Protein AF-A0A2U1W9J3-F1 (afdb_monomer_lite)

Sequence (97 aa):
MTIKLLRLLDAAADGARATNGPDAPNLFADAAAELRRLKAIEEDVRWLLSPVHQKDDSGFTAGGNRTTTMAQDVAYRLTVGRRLGESVGIFEKREKK

Secondary structure (DSSP, 8-state):
-HHHHHHHHHHHHHHHHHHH-TTS--HHHHHHHHHHHHHHHHHHHHHHTSPP----TT----SS-----HHHHHHHHHHHHHHHHHHTTSS------

Structure (mmCIF, N/CA/C/O backbone):
data_AF-A0A2U1W9J3-F1
#
_entry.id   AF-A0A2U1W9J3-F1
#
loop_
_atom_site.group_PDB
_atom_site.id
_atom_site.type_symbol
_atom_site.label_atom_id
_atom_site.label_alt_id
_atom_site.label_comp_id
_atom_site.label_asym_id
_atom_site.label_entity_id
_atom_site.label_seq_id
_atom_site.pdbx_PDB_ins_code
_atom_site.Cartn_x
_atom_site.Cartn_y
_atom_site.Cartn_z
_atom_site.occupancy
_atom_site.B_iso_or_equiv
_atom_site.auth_seq_id
_atom_site.auth_comp_id
_atom_site.auth_asym_id
_atom_site.auth_atom_id
_atom_site.pdbx_PDB_model_num
ATOM 1 N N . MET A 1 1 ? 4.719 -13.892 3.893 1.00 55.94 1 MET A N 1
ATOM 2 C CA . MET A 1 1 ? 4.636 -13.398 5.289 1.00 55.94 1 MET A CA 1
ATOM 3 C C . MET A 1 1 ? 3.650 -12.230 5.437 1.00 55.94 1 MET A C 1
ATOM 5 O O . MET A 1 1 ? 2.818 -12.268 6.334 1.00 55.94 1 MET A O 1
ATOM 9 N N . THR A 1 2 ? 3.647 -11.264 4.512 1.00 61.25 2 THR A N 1
ATOM 10 C CA . THR A 1 2 ? 2.810 -10.040 4.498 1.00 61.25 2 THR A CA 1
ATOM 11 C C . THR A 1 2 ? 1.292 -10.280 4.591 1.00 61.25 2 THR A C 1
ATOM 13 O O . THR A 1 2 ? 0.584 -9.508 5.226 1.00 61.25 2 THR A O 1
ATOM 16 N N . ILE A 1 3 ? 0.785 -11.391 4.034 1.00 74.31 3 ILE A N 1
ATOM 17 C CA . ILE A 1 3 ? -0.654 -11.733 4.050 1.00 74.31 3 ILE A CA 1
ATOM 18 C C . ILE A 1 3 ? -1.164 -12.030 5.471 1.00 74.31 3 ILE A C 1
ATOM 20 O O . ILE A 1 3 ? -2.298 -11.691 5.795 1.00 74.31 3 ILE A O 1
ATOM 24 N N . LYS A 1 4 ? -0.344 -12.651 6.333 1.00 87.69 4 LYS A N 1
ATOM 25 C CA . LYS A 1 4 ? -0.767 -13.010 7.698 1.00 87.69 4 LYS A CA 1
ATOM 26 C C . LYS A 1 4 ? -0.855 -11.774 8.592 1.00 87.69 4 LYS A C 1
ATOM 28 O O . LYS A 1 4 ? -1.838 -11.627 9.304 1.00 87.69 4 LYS A O 1
ATOM 33 N N . LEU A 1 5 ? 0.136 -10.883 8.519 1.00 89.88 5 LEU A N 1
ATOM 34 C CA . LEU A 1 5 ? 0.145 -9.643 9.297 1.00 89.88 5 LEU A CA 1
ATOM 35 C C . LEU A 1 5 ? -1.000 -8.711 8.887 1.00 89.88 5 LEU A C 1
ATOM 37 O O . LEU A 1 5 ? -1.706 -8.216 9.755 1.00 89.88 5 LEU A O 1
ATOM 41 N N . LEU A 1 6 ? -1.235 -8.540 7.581 1.00 91.06 6 LEU A N 1
ATOM 42 C CA . LEU A 1 6 ? -2.326 -7.694 7.096 1.00 91.06 6 LEU A CA 1
ATOM 43 C C . LEU A 1 6 ? -3.694 -8.174 7.604 1.00 91.06 6 LEU A C 1
ATOM 45 O O . LEU A 1 6 ? -4.474 -7.374 8.103 1.00 91.06 6 LEU A O 1
ATOM 49 N N . ARG A 1 7 ? -3.944 -9.491 7.565 1.00 91.62 7 ARG A N 1
ATOM 50 C CA . ARG A 1 7 ? -5.180 -10.084 8.102 1.00 91.62 7 ARG A CA 1
ATOM 51 C C . ARG A 1 7 ? -5.360 -9.835 9.599 1.00 91.62 7 ARG A C 1
ATOM 53 O O . ARG A 1 7 ? -6.480 -9.614 10.041 1.00 91.62 7 ARG A O 1
ATOM 60 N N . LEU A 1 8 ? -4.277 -9.894 10.376 1.00 95.19 8 LEU A N 1
ATOM 61 C CA . LEU A 1 8 ? -4.327 -9.629 11.816 1.00 95.19 8 LEU A CA 1
ATOM 62 C C . LEU A 1 8 ? -4.611 -8.152 12.109 1.00 95.19 8 LEU A C 1
ATOM 64 O O . LEU A 1 8 ? -5.387 -7.861 13.012 1.00 95.19 8 LEU A O 1
ATOM 68 N N . LEU A 1 9 ? -4.017 -7.238 11.337 1.00 94.31 9 LEU A N 1
ATOM 69 C CA . LEU A 1 9 ? -4.276 -5.804 11.467 1.00 94.31 9 LEU A CA 1
ATOM 70 C C . LEU A 1 9 ? -5.719 -5.452 11.099 1.00 94.31 9 LEU A C 1
ATOM 72 O O . LEU A 1 9 ? -6.342 -4.684 11.820 1.00 94.31 9 LEU A O 1
ATOM 76 N N . ASP A 1 10 ? -6.271 -6.055 10.045 1.00 94.69 10 ASP A N 1
ATOM 77 C CA . ASP A 1 10 ? -7.678 -5.859 9.675 1.00 94.69 10 ASP A CA 1
ATOM 78 C C . ASP A 1 10 ? -8.627 -6.354 10.777 1.00 94.69 10 ASP A C 1
ATOM 80 O O . ASP A 1 10 ? -9.512 -5.619 11.205 1.00 94.69 10 ASP A O 1
ATOM 84 N N . ALA A 1 11 ? -8.388 -7.553 11.318 1.00 95.62 11 ALA A N 1
ATOM 85 C CA . ALA A 1 11 ? -9.195 -8.084 12.418 1.00 95.62 11 ALA A CA 1
ATOM 86 C C . ALA A 1 11 ? -9.107 -7.213 13.687 1.00 95.62 11 ALA A C 1
ATOM 88 O O . ALA A 1 11 ? -10.114 -6.973 14.354 1.00 95.62 11 ALA A O 1
ATOM 89 N N . ALA A 1 12 ? -7.911 -6.713 14.018 1.00 94.88 12 ALA A N 1
ATOM 90 C CA . ALA A 1 12 ? -7.715 -5.798 15.140 1.00 94.88 12 ALA A CA 1
ATOM 91 C C . ALA A 1 12 ? -8.387 -4.437 14.897 1.00 94.88 12 ALA A C 1
ATOM 93 O O . ALA A 1 12 ? -8.969 -3.864 15.819 1.00 94.88 12 ALA A O 1
ATOM 94 N N . ALA A 1 13 ? -8.358 -3.939 13.658 1.00 95.62 13 ALA A N 1
ATOM 95 C CA . ALA A 1 13 ? -9.035 -2.710 13.274 1.00 95.62 13 ALA A CA 1
ATOM 96 C C . ALA A 1 13 ? -10.555 -2.832 13.435 1.00 95.62 13 ALA A C 1
ATOM 98 O O . ALA A 1 13 ? -11.181 -1.920 13.975 1.00 95.62 13 ALA A O 1
ATOM 99 N N . ASP A 1 14 ? -11.141 -3.956 13.029 1.00 95.06 14 ASP A N 1
ATOM 100 C CA . ASP A 1 14 ? -12.575 -4.201 13.183 1.00 95.06 14 ASP A CA 1
ATOM 101 C C . ASP A 1 14 ? -12.978 -4.306 14.659 1.00 95.06 14 ASP A C 1
ATOM 103 O O . ASP A 1 14 ? -13.961 -3.690 15.075 1.00 95.06 14 ASP A O 1
ATOM 107 N N . GLY A 1 15 ? -12.175 -4.989 15.484 1.00 95.50 15 GLY A N 1
ATOM 108 C CA . GLY A 1 15 ? -12.376 -5.018 16.936 1.00 95.50 15 GLY A CA 1
ATOM 109 C C . GLY A 1 15 ? -12.294 -3.627 17.578 1.00 95.50 15 GLY A C 1
ATOM 110 O O . GLY A 1 15 ? -13.129 -3.275 18.414 1.00 95.50 15 GLY A O 1
ATOM 111 N N . ALA A 1 16 ? -11.335 -2.799 17.152 1.00 94.25 16 ALA A N 1
ATOM 112 C CA . ALA A 1 16 ? -11.191 -1.427 17.638 1.00 94.25 16 ALA A CA 1
ATOM 113 C C . ALA A 1 16 ? -12.390 -0.545 17.255 1.00 94.25 16 ALA A C 1
ATOM 115 O O . ALA A 1 16 ? -12.882 0.197 18.103 1.00 94.25 16 ALA A O 1
ATOM 116 N N . ARG A 1 17 ? -12.916 -0.668 16.027 1.00 95.62 17 ARG A N 1
ATOM 117 C CA . ARG A 1 17 ? -14.148 0.026 15.602 1.00 95.62 17 ARG A CA 1
ATOM 118 C C . ARG A 1 17 ? -15.361 -0.413 16.412 1.00 95.62 17 ARG A C 1
ATOM 120 O O . ARG A 1 17 ? -16.155 0.426 16.819 1.00 95.62 17 ARG A O 1
ATOM 127 N N . ALA A 1 18 ? -15.497 -1.714 16.662 1.00 95.19 18 ALA A N 1
ATOM 128 C CA . ALA A 1 18 ? -16.600 -2.246 17.456 1.00 95.19 18 ALA A CA 1
ATOM 129 C C . ALA A 1 18 ? -16.567 -1.748 18.911 1.00 95.19 18 ALA A C 1
ATOM 131 O O . ALA A 1 18 ? -17.616 -1.565 19.519 1.00 95.19 18 ALA A O 1
ATOM 132 N N . THR A 1 19 ? -15.369 -1.516 19.455 1.00 94.81 19 THR A N 1
ATOM 133 C CA . THR A 1 19 ? -15.178 -1.104 20.855 1.00 94.81 19 THR A CA 1
ATOM 134 C C . THR A 1 19 ? -15.283 0.410 21.034 1.00 94.81 19 THR A C 1
ATOM 136 O O . THR A 1 19 ? -15.932 0.877 21.964 1.00 94.81 19 THR A O 1
ATOM 139 N N . ASN A 1 20 ? -14.655 1.179 20.142 1.00 94.00 20 ASN A N 1
ATOM 140 C CA . ASN A 1 20 ? -14.485 2.626 20.300 1.00 94.00 20 ASN A CA 1
ATOM 141 C C . ASN A 1 20 ? -15.440 3.452 19.419 1.00 94.00 20 ASN A C 1
ATOM 143 O O . ASN A 1 20 ? -15.492 4.671 19.555 1.00 94.00 20 ASN A O 1
ATOM 147 N N . GLY A 1 21 ? -16.197 2.804 18.530 1.00 91.50 21 GLY A N 1
ATOM 148 C CA . GLY A 1 21 ? -17.052 3.454 17.541 1.00 91.50 21 GLY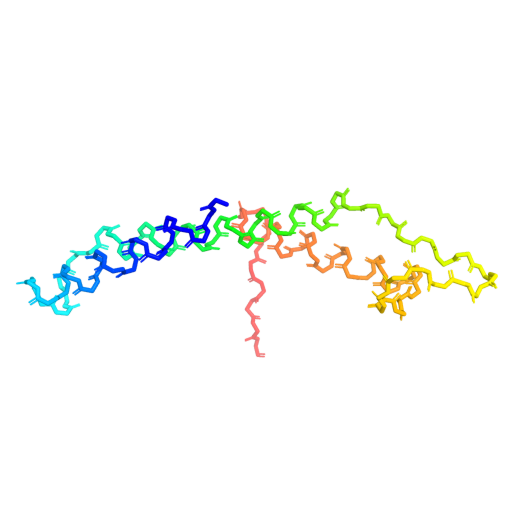 A CA 1
ATOM 149 C C . GLY A 1 21 ? -16.360 3.665 16.183 1.00 91.50 21 GLY A C 1
ATOM 150 O O . GLY A 1 21 ? -15.134 3.573 16.076 1.00 91.50 21 GLY A O 1
ATOM 151 N N . PRO A 1 22 ? -17.139 3.931 15.118 1.00 90.00 22 PRO A N 1
ATOM 152 C CA . PRO A 1 22 ? -16.639 3.989 13.741 1.00 90.00 22 PRO A CA 1
ATOM 153 C C . PRO A 1 22 ? -15.704 5.174 13.460 1.00 90.00 22 PRO A C 1
ATOM 155 O O . PRO A 1 22 ? -14.820 5.045 12.616 1.00 90.00 22 PRO A O 1
ATOM 158 N N . ASP A 1 23 ? -15.869 6.284 14.184 1.00 90.19 23 ASP A N 1
ATOM 159 C CA . ASP A 1 23 ? -15.106 7.524 13.981 1.00 90.19 23 ASP A CA 1
ATOM 160 C C . ASP A 1 23 ? -13.893 7.651 14.920 1.00 90.19 23 ASP A C 1
ATOM 162 O O . ASP A 1 23 ? -13.156 8.638 14.871 1.00 90.19 23 ASP A O 1
ATOM 166 N N . ALA A 1 24 ? -13.672 6.667 15.798 1.00 90.62 24 ALA A N 1
ATOM 167 C CA . ALA A 1 24 ? -12.541 6.685 16.713 1.00 90.62 24 ALA A CA 1
ATOM 168 C C . ALA A 1 24 ? -11.216 6.400 15.977 1.00 90.62 24 ALA A C 1
ATOM 170 O O . ALA A 1 24 ? -11.180 5.551 15.077 1.00 90.62 24 ALA A O 1
ATOM 171 N N . PRO A 1 25 ? -10.102 7.044 16.384 1.00 92.62 25 PRO A N 1
ATOM 172 C CA . PRO A 1 25 ? -8.782 6.756 15.835 1.00 92.62 25 PRO A CA 1
ATOM 173 C C . PRO A 1 25 ? -8.447 5.264 15.898 1.00 92.62 25 PRO A C 1
ATOM 175 O O . PRO A 1 25 ? -8.639 4.610 16.927 1.00 92.62 25 PRO A O 1
ATOM 178 N N . ASN A 1 26 ? -7.919 4.726 14.798 1.00 95.44 26 ASN A N 1
ATOM 179 C CA . ASN A 1 26 ? -7.678 3.298 14.655 1.00 95.44 26 ASN A CA 1
ATOM 180 C C . ASN A 1 26 ? -6.292 3.021 14.072 1.00 95.44 26 ASN A C 1
ATOM 182 O O . ASN A 1 26 ? -6.123 2.815 12.872 1.00 95.44 26 ASN A O 1
ATOM 186 N N . LEU A 1 27 ? -5.308 2.932 14.968 1.00 94.44 27 LEU A N 1
ATOM 187 C CA . LEU A 1 27 ? -3.911 2.669 14.613 1.00 94.44 27 LEU A CA 1
ATOM 188 C C . LEU A 1 27 ? -3.722 1.355 13.841 1.00 94.44 27 LEU A C 1
ATOM 190 O O . LEU A 1 27 ? -2.796 1.243 13.040 1.00 94.44 27 LEU A O 1
ATOM 194 N N . PHE A 1 28 ? -4.586 0.355 14.052 1.00 95.75 28 PHE A N 1
ATOM 195 C CA . PHE A 1 28 ? -4.524 -0.900 13.301 1.00 95.75 28 PHE A CA 1
ATOM 196 C C . PHE A 1 28 ? -4.977 -0.710 11.852 1.00 95.75 28 PHE A C 1
ATOM 198 O O . PHE A 1 28 ? -4.350 -1.258 10.946 1.00 95.75 28 PHE A O 1
ATOM 205 N N . ALA A 1 29 ? -6.020 0.094 11.626 1.00 93.38 29 ALA A N 1
ATOM 206 C CA . ALA A 1 29 ? -6.465 0.455 10.285 1.00 93.38 29 ALA A CA 1
ATOM 207 C C . ALA A 1 29 ? -5.392 1.271 9.550 1.00 93.38 29 ALA A C 1
ATOM 209 O O . ALA A 1 29 ? -5.091 0.974 8.392 1.00 93.38 29 ALA A O 1
ATOM 210 N N . ASP A 1 30 ? -4.766 2.228 10.240 1.00 93.69 30 ASP A N 1
ATOM 211 C CA . ASP A 1 30 ? -3.682 3.047 9.690 1.00 93.69 30 ASP A CA 1
ATOM 212 C C . ASP A 1 30 ? -2.466 2.184 9.323 1.00 93.69 30 ASP A C 1
ATOM 214 O O . ASP A 1 30 ? -1.953 2.249 8.204 1.00 93.69 30 ASP A O 1
ATOM 218 N N . ALA A 1 31 ? -2.051 1.287 10.222 1.00 92.69 31 ALA A N 1
ATOM 219 C CA . ALA A 1 31 ? -0.966 0.346 9.963 1.00 92.69 31 ALA A CA 1
ATOM 220 C C . ALA A 1 31 ? -1.291 -0.613 8.805 1.00 92.69 31 ALA A C 1
ATOM 222 O O . ALA A 1 31 ? -0.422 -0.914 7.984 1.00 92.69 31 ALA A O 1
ATOM 223 N N . ALA A 1 32 ? -2.536 -1.089 8.701 1.00 93.25 32 ALA A N 1
ATOM 224 C CA . ALA A 1 32 ? -2.972 -1.929 7.590 1.00 93.25 32 ALA A CA 1
ATOM 225 C C . ALA A 1 32 ? -2.945 -1.164 6.258 1.00 93.25 32 ALA A C 1
ATOM 227 O O . ALA A 1 32 ? -2.577 -1.732 5.226 1.00 93.25 32 ALA A O 1
ATOM 228 N N . ALA A 1 33 ? -3.335 0.113 6.255 1.00 91.56 33 ALA A N 1
ATOM 229 C CA . ALA A 1 33 ? -3.270 0.973 5.078 1.00 91.56 33 ALA A CA 1
ATOM 230 C C . ALA A 1 33 ? -1.819 1.182 4.619 1.00 91.56 33 ALA A C 1
ATOM 232 O O . ALA A 1 33 ? -1.512 0.949 3.445 1.00 91.56 33 ALA A O 1
ATOM 233 N N . GLU A 1 34 ? -0.911 1.509 5.541 1.00 91.62 34 GLU A N 1
ATOM 234 C CA . GLU A 1 34 ? 0.503 1.696 5.209 1.00 91.62 34 GLU A CA 1
ATOM 235 C C . GLU A 1 34 ? 1.154 0.385 4.746 1.00 91.62 34 GLU A C 1
ATOM 237 O O . GLU A 1 34 ? 1.876 0.364 3.749 1.00 91.62 34 GLU A O 1
ATOM 242 N N . LEU A 1 35 ? 0.827 -0.752 5.368 1.00 90.94 35 LEU A N 1
ATOM 243 C CA . LEU A 1 35 ? 1.340 -2.054 4.934 1.00 90.94 35 LEU A CA 1
ATOM 244 C C . LEU A 1 35 ? 0.887 -2.415 3.510 1.00 90.94 35 LEU A C 1
ATOM 246 O O . LEU A 1 35 ? 1.666 -2.981 2.740 1.00 90.94 35 LEU A O 1
ATOM 250 N N . ARG A 1 36 ? -0.355 -2.084 3.127 1.00 90.19 36 ARG A N 1
ATOM 251 C CA . ARG A 1 36 ? -0.836 -2.268 1.745 1.00 90.19 36 ARG A CA 1
ATOM 252 C C . ARG A 1 36 ? -0.078 -1.380 0.765 1.00 90.19 36 ARG A C 1
ATOM 254 O O . ARG A 1 36 ? 0.306 -1.864 -0.300 1.00 90.19 36 ARG A O 1
ATOM 261 N N . ARG A 1 37 ? 0.162 -0.117 1.128 1.00 88.81 37 ARG A N 1
ATOM 262 C CA . ARG A 1 37 ? 0.960 0.815 0.322 1.00 88.81 37 ARG A CA 1
ATOM 263 C C . ARG A 1 37 ? 2.380 0.284 0.113 1.00 88.81 37 ARG A C 1
ATOM 265 O O . ARG A 1 37 ? 2.835 0.203 -1.025 1.00 88.81 37 ARG A O 1
ATOM 272 N N . LEU A 1 38 ? 3.049 -0.148 1.183 1.00 88.69 38 LEU A N 1
ATOM 273 C CA . LEU A 1 38 ? 4.395 -0.724 1.117 1.00 88.69 38 LEU A CA 1
ATOM 274 C C . LEU A 1 38 ? 4.438 -2.008 0.280 1.00 88.69 38 LEU A C 1
ATOM 276 O O . LEU A 1 38 ? 5.376 -2.201 -0.487 1.00 88.69 38 LEU A O 1
ATOM 280 N N . LYS A 1 39 ? 3.410 -2.861 0.362 1.00 87.25 39 LYS A N 1
ATOM 281 C CA . LYS A 1 39 ? 3.314 -4.072 -0.468 1.00 87.25 39 LYS A CA 1
ATOM 282 C C . LYS A 1 39 ? 3.213 -3.747 -1.959 1.00 87.25 39 LYS A C 1
ATOM 284 O O . LYS A 1 39 ? 3.851 -4.420 -2.760 1.00 87.25 39 LYS A O 1
ATOM 289 N N . ALA A 1 40 ? 2.445 -2.724 -2.331 1.00 85.56 40 ALA A N 1
ATOM 290 C CA . ALA A 1 40 ? 2.361 -2.284 -3.724 1.00 85.56 40 ALA A CA 1
ATOM 291 C C . ALA A 1 40 ? 3.722 -1.775 -4.235 1.00 85.56 40 ALA A C 1
ATOM 293 O O . ALA A 1 40 ? 4.137 -2.121 -5.337 1.00 85.56 40 ALA A O 1
ATOM 294 N N . ILE A 1 41 ? 4.454 -1.029 -3.400 1.00 84.06 41 ILE A N 1
ATOM 295 C CA . ILE A 1 41 ? 5.825 -0.590 -3.700 1.00 84.06 41 ILE A CA 1
ATOM 296 C C . ILE A 1 41 ? 6.769 -1.794 -3.859 1.00 84.06 41 ILE A C 1
ATOM 298 O O . ILE A 1 41 ? 7.532 -1.851 -4.819 1.00 84.06 41 ILE A O 1
ATOM 302 N N . GLU A 1 42 ? 6.710 -2.775 -2.954 1.00 85.44 42 GLU A N 1
ATOM 303 C CA . GLU A 1 42 ? 7.507 -4.007 -3.037 1.00 85.44 42 GLU A CA 1
ATOM 304 C C . GLU A 1 42 ? 7.230 -4.768 -4.344 1.00 85.44 42 GLU A C 1
ATOM 306 O O . GLU A 1 42 ? 8.161 -5.248 -4.993 1.00 85.44 42 GLU A O 1
ATOM 311 N N . GLU A 1 43 ? 5.961 -4.875 -4.746 1.00 84.81 43 GLU A N 1
ATOM 312 C CA . GLU A 1 43 ? 5.553 -5.515 -5.999 1.00 84.81 43 GLU A CA 1
ATOM 313 C C . GLU A 1 43 ? 6.102 -4.771 -7.222 1.00 84.81 43 GLU A C 1
ATOM 315 O O . GLU A 1 43 ? 6.647 -5.414 -8.122 1.00 84.81 43 GLU A O 1
ATOM 320 N N . ASP A 1 44 ? 6.044 -3.438 -7.224 1.00 83.25 44 ASP A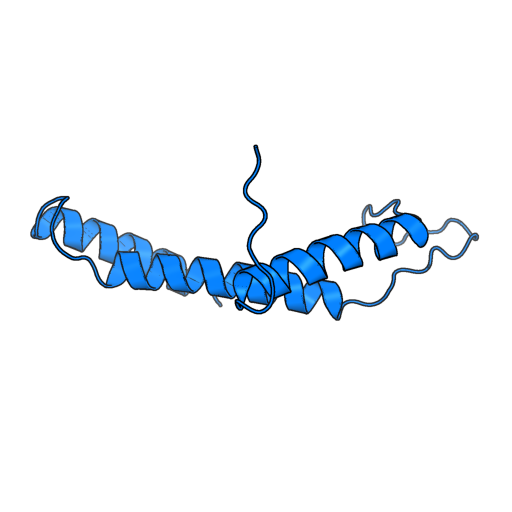 N 1
ATOM 321 C CA . ASP A 1 44 ? 6.602 -2.594 -8.285 1.00 83.25 44 ASP A CA 1
ATOM 322 C C . ASP A 1 44 ? 8.121 -2.742 -8.399 1.00 83.25 44 ASP A C 1
ATOM 324 O O . ASP A 1 44 ? 8.647 -2.941 -9.497 1.00 83.25 44 ASP A O 1
ATOM 328 N N . VAL A 1 45 ? 8.831 -2.723 -7.269 1.00 81.31 45 VAL A N 1
ATOM 329 C CA . VAL A 1 45 ? 10.284 -2.933 -7.217 1.00 81.31 45 VAL A CA 1
ATOM 330 C C . VAL A 1 45 ? 10.647 -4.337 -7.692 1.00 81.31 45 VAL A C 1
ATOM 332 O O . VAL A 1 45 ? 11.514 -4.486 -8.553 1.00 81.31 45 VAL A O 1
ATOM 335 N N . ARG A 1 46 ? 9.967 -5.377 -7.189 1.00 81.19 46 ARG A N 1
ATOM 336 C CA . ARG A 1 46 ? 10.197 -6.764 -7.621 1.00 81.19 46 ARG A CA 1
ATOM 337 C C . ARG A 1 46 ? 9.994 -6.896 -9.124 1.00 81.19 46 ARG A C 1
ATOM 339 O O . ARG A 1 46 ? 10.775 -7.577 -9.782 1.00 81.19 46 ARG A O 1
ATOM 346 N N . TRP A 1 47 ? 8.963 -6.258 -9.666 1.00 79.50 47 TRP A N 1
ATOM 347 C CA . TRP A 1 47 ? 8.667 -6.312 -11.088 1.00 79.50 47 TRP A CA 1
ATOM 348 C C . TRP A 1 47 ? 9.740 -5.585 -11.920 1.00 79.50 47 TRP A C 1
ATOM 350 O O . TRP A 1 47 ? 10.234 -6.153 -12.889 1.00 79.50 47 TRP A O 1
ATOM 360 N N . LEU A 1 48 ? 10.187 -4.391 -11.509 1.00 80.75 48 LEU A N 1
ATOM 361 C CA . LEU A 1 48 ? 11.270 -3.657 -12.187 1.00 80.75 48 LEU A CA 1
ATOM 362 C C . LEU A 1 48 ? 12.597 -4.426 -12.199 1.00 80.75 48 LEU A C 1
ATOM 364 O O . LEU A 1 48 ? 13.302 -4.423 -13.209 1.00 80.75 48 LEU A O 1
ATOM 368 N N . LEU A 1 49 ? 12.915 -5.091 -11.088 1.00 79.75 49 LEU A N 1
ATOM 369 C CA . LEU A 1 49 ? 14.116 -5.913 -10.935 1.00 79.75 49 LEU A CA 1
ATOM 370 C C . LEU A 1 49 ? 13.968 -7.319 -11.538 1.00 79.75 49 LEU A C 1
ATOM 372 O O . LEU A 1 49 ? 14.942 -8.068 -11.581 1.00 79.75 49 LEU A O 1
ATOM 376 N N . SER A 1 50 ? 12.773 -7.698 -12.001 1.00 74.25 50 SER A N 1
ATOM 377 C CA . SER A 1 50 ? 12.569 -8.995 -12.644 1.00 74.25 50 SER A CA 1
ATOM 378 C C . SER A 1 50 ? 13.290 -9.041 -13.997 1.00 74.25 50 SER A C 1
ATOM 380 O O . SER A 1 50 ? 13.340 -8.023 -14.702 1.00 74.25 50 SER A O 1
ATOM 382 N N . PRO A 1 51 ? 13.813 -10.213 -14.405 1.00 69.00 51 PRO A N 1
ATOM 383 C CA . PRO A 1 51 ? 14.437 -10.380 -15.712 1.00 69.00 51 PRO A CA 1
ATOM 384 C C . PRO A 1 51 ? 13.535 -9.885 -16.848 1.00 69.00 51 PRO A C 1
ATOM 386 O O . PRO A 1 51 ? 12.313 -10.072 -16.819 1.00 69.00 51 PRO A O 1
ATOM 389 N N . VAL A 1 52 ? 14.138 -9.246 -17.854 1.00 62.47 52 VAL A N 1
ATOM 390 C CA . VAL A 1 52 ? 13.456 -8.999 -19.130 1.00 62.47 52 VAL A CA 1
ATOM 391 C C . VAL A 1 52 ? 13.231 -10.366 -19.748 1.00 62.47 52 VAL A C 1
ATOM 393 O O . VAL A 1 52 ? 14.189 -11.082 -20.032 1.00 62.47 52 VAL A O 1
ATOM 396 N N . HIS A 1 53 ? 11.970 -10.749 -19.915 1.00 54.53 53 HIS A N 1
ATOM 397 C CA . HIS A 1 53 ? 11.654 -12.002 -20.580 1.00 54.53 53 HIS A CA 1
ATOM 398 C C . HIS A 1 53 ? 11.905 -11.775 -22.070 1.00 54.53 53 HIS A C 1
ATOM 400 O O . HIS A 1 53 ? 11.099 -11.144 -22.755 1.00 54.53 53 HIS A O 1
ATOM 406 N N . GLN A 1 54 ? 13.062 -12.220 -22.560 1.00 46.25 54 GLN A N 1
ATOM 407 C CA . GLN A 1 54 ? 13.278 -12.324 -23.993 1.00 46.25 54 GLN A CA 1
ATOM 408 C C . GLN A 1 54 ? 12.389 -13.451 -24.502 1.00 46.25 54 GLN A C 1
ATOM 410 O O . GLN A 1 54 ? 12.426 -14.578 -24.011 1.00 46.25 54 GLN A O 1
ATOM 415 N N . LYS A 1 55 ? 11.542 -13.119 -25.470 1.00 47.22 55 LYS A N 1
ATOM 416 C CA . LYS A 1 55 ? 10.972 -14.139 -26.326 1.00 47.22 55 LYS A CA 1
ATOM 417 C C . LYS A 1 55 ? 12.127 -14.616 -27.198 1.00 47.22 55 LYS A C 1
ATOM 419 O O . LYS A 1 55 ? 12.534 -13.892 -28.101 1.00 47.22 55 LYS A O 1
ATOM 424 N N . ASP A 1 56 ? 12.654 -15.800 -26.920 1.00 45.72 56 ASP A N 1
ATOM 425 C CA . ASP A 1 56 ? 13.366 -16.532 -27.955 1.00 45.72 56 ASP A CA 1
ATOM 426 C C . ASP A 1 56 ? 12.337 -16.765 -29.069 1.00 45.72 56 ASP A C 1
ATOM 428 O O . ASP A 1 56 ? 11.257 -17.319 -28.833 1.00 45.72 56 ASP A O 1
ATOM 432 N N . ASP A 1 57 ? 12.624 -16.309 -30.287 1.00 44.91 57 ASP A N 1
ATOM 433 C CA . ASP A 1 57 ? 11.740 -16.468 -31.452 1.00 44.91 57 ASP A CA 1
ATOM 434 C C . ASP A 1 57 ? 11.479 -17.948 -31.834 1.00 44.91 57 ASP A C 1
ATOM 436 O O . ASP A 1 57 ? 10.819 -18.234 -32.829 1.00 44.91 57 ASP A O 1
ATOM 440 N N . SER A 1 58 ? 11.938 -18.909 -31.025 1.00 45.84 58 SER A N 1
ATOM 441 C CA . SER A 1 58 ? 11.816 -20.358 -31.207 1.00 45.84 58 SER A CA 1
ATOM 442 C C . SER A 1 58 ? 10.531 -20.988 -30.647 1.00 45.84 58 SER A C 1
ATOM 444 O O . SER A 1 58 ? 10.323 -22.187 -30.815 1.00 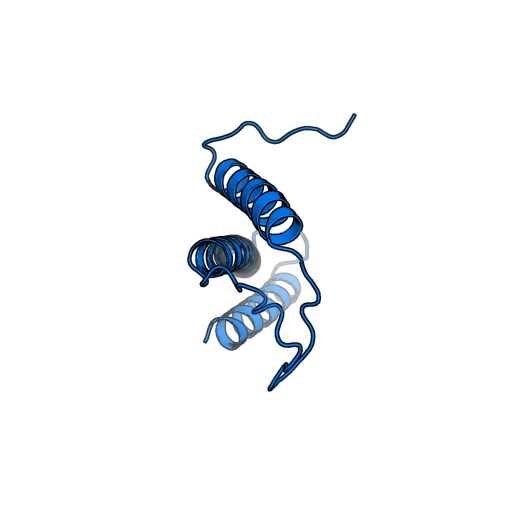45.84 58 SER A O 1
ATOM 446 N N . GLY A 1 59 ? 9.626 -20.219 -30.034 1.00 40.59 59 GLY A N 1
ATOM 447 C CA . GLY A 1 59 ? 8.247 -20.678 -29.823 1.00 40.59 59 GLY A CA 1
ATOM 448 C C . GLY A 1 59 ? 8.050 -21.831 -28.827 1.00 40.59 59 GLY A C 1
ATOM 449 O O . GLY A 1 59 ? 7.131 -22.626 -29.013 1.00 40.59 59 GLY A O 1
ATOM 450 N N . PHE A 1 60 ? 8.832 -21.915 -27.744 1.00 36.22 60 PHE A N 1
ATOM 451 C CA . PHE A 1 60 ? 8.572 -22.879 -26.666 1.00 36.22 60 PHE A CA 1
ATOM 452 C C . PHE A 1 60 ? 8.429 -22.194 -25.299 1.00 36.22 60 PHE A C 1
ATOM 454 O O . PHE A 1 60 ? 9.401 -21.755 -24.693 1.00 36.22 60 PHE A O 1
ATOM 461 N N . THR A 1 61 ? 7.196 -22.110 -24.794 1.00 43.78 61 THR A N 1
ATOM 462 C CA . THR A 1 61 ? 6.892 -21.649 -23.431 1.00 43.78 61 THR A CA 1
ATOM 463 C C . THR A 1 61 ? 6.717 -22.842 -22.497 1.00 43.78 61 THR A C 1
ATOM 465 O O . THR A 1 61 ? 5.656 -23.467 -22.481 1.00 43.78 61 THR A O 1
ATOM 468 N N . ALA A 1 62 ? 7.718 -23.123 -21.664 1.00 38.09 62 ALA A N 1
ATOM 469 C CA . ALA A 1 62 ? 7.529 -23.954 -20.480 1.00 38.09 62 ALA A CA 1
ATOM 470 C C . ALA A 1 62 ? 7.006 -23.074 -19.331 1.00 38.09 62 ALA A C 1
ATOM 472 O O . ALA A 1 62 ? 7.774 -22.414 -18.641 1.00 38.09 62 ALA A O 1
ATOM 473 N N . GLY A 1 63 ? 5.682 -23.064 -19.144 1.00 36.81 63 GLY A N 1
ATOM 474 C CA . GLY A 1 63 ? 5.047 -22.569 -17.918 1.00 36.81 63 GLY A CA 1
ATOM 475 C C . GLY A 1 63 ? 4.487 -21.145 -17.969 1.00 36.81 63 GLY A C 1
ATOM 476 O O . GLY A 1 63 ? 5.041 -20.231 -17.374 1.00 36.81 63 GLY A O 1
ATOM 477 N N . GLY A 1 64 ? 3.306 -20.993 -18.578 1.00 38.44 64 GLY A N 1
ATOM 478 C CA . GLY A 1 64 ? 2.298 -20.035 -18.105 1.00 38.44 64 GLY A CA 1
ATOM 479 C C . GLY A 1 64 ? 2.410 -18.583 -18.585 1.00 38.44 64 GLY A C 1
ATOM 480 O O . GLY A 1 64 ? 2.840 -17.705 -17.849 1.00 38.44 64 GLY A O 1
ATOM 481 N N . ASN A 1 65 ? 1.887 -18.333 -19.788 1.00 44.94 65 ASN A N 1
ATOM 482 C CA . ASN A 1 65 ? 1.228 -17.096 -20.232 1.00 44.94 65 ASN A CA 1
ATOM 483 C C . ASN A 1 65 ? 1.834 -15.744 -19.801 1.00 44.94 65 ASN A C 1
ATOM 485 O O . ASN A 1 65 ? 1.263 -15.035 -18.971 1.00 44.94 65 ASN A O 1
ATOM 489 N N . ARG A 1 66 ? 2.877 -15.294 -20.510 1.00 50.00 66 ARG A N 1
ATOM 490 C CA . ARG A 1 66 ? 3.070 -13.864 -20.815 1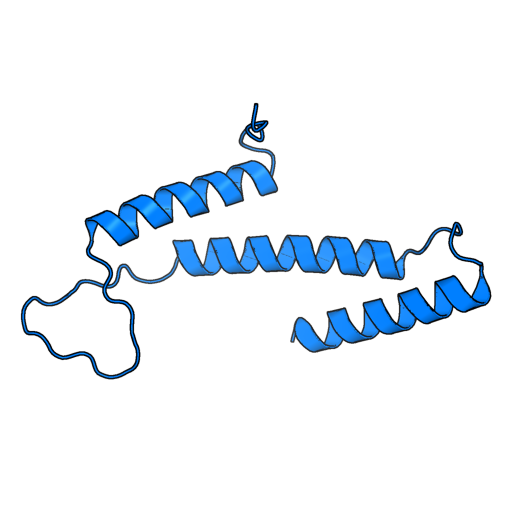.00 50.00 66 ARG A CA 1
ATOM 491 C C . ARG A 1 66 ? 3.499 -13.692 -22.270 1.00 50.00 66 ARG A C 1
ATOM 493 O O . ARG A 1 66 ? 4.677 -13.700 -22.601 1.00 50.00 66 ARG A O 1
ATOM 500 N N . THR A 1 67 ? 2.516 -13.549 -23.153 1.00 48.94 67 THR A N 1
ATOM 501 C CA . THR A 1 67 ? 2.694 -13.176 -24.564 1.00 48.94 67 THR A CA 1
ATOM 502 C C . THR A 1 67 ? 2.969 -11.673 -24.689 1.00 48.94 67 THR A C 1
ATOM 504 O O . THR A 1 67 ? 2.164 -10.946 -25.264 1.00 48.94 67 THR A O 1
ATOM 507 N N . THR A 1 68 ? 4.063 -11.182 -24.102 1.00 56.00 68 THR A N 1
ATOM 508 C CA . THR A 1 68 ? 4.468 -9.770 -24.203 1.00 56.00 68 THR A CA 1
ATOM 509 C C . THR A 1 68 ? 5.737 -9.630 -25.036 1.00 56.00 68 THR A C 1
ATOM 511 O O . THR A 1 68 ? 6.728 -10.301 -24.768 1.00 56.00 68 THR A O 1
ATOM 514 N N . THR A 1 69 ? 5.722 -8.775 -26.060 1.00 68.25 69 THR A N 1
ATOM 515 C CA . THR A 1 69 ? 6.920 -8.429 -26.843 1.00 68.25 69 THR A CA 1
ATOM 516 C C . THR A 1 69 ? 7.892 -7.592 -26.001 1.00 68.25 69 THR A C 1
ATOM 518 O O . THR A 1 69 ? 7.481 -6.952 -25.033 1.00 68.25 69 THR A O 1
ATOM 521 N N . MET A 1 70 ? 9.175 -7.524 -26.380 1.00 70.31 70 MET A N 1
ATOM 522 C CA . MET A 1 70 ? 10.169 -6.678 -25.691 1.00 70.31 70 MET A CA 1
ATOM 523 C C . MET A 1 70 ? 9.704 -5.214 -25.573 1.00 70.31 70 MET A C 1
ATOM 525 O O . MET A 1 70 ? 9.874 -4.590 -24.530 1.00 70.31 70 MET A O 1
ATOM 529 N N . ALA A 1 71 ? 9.048 -4.680 -26.608 1.00 72.25 71 ALA A N 1
ATOM 530 C CA . ALA A 1 71 ? 8.475 -3.335 -26.584 1.00 72.25 71 ALA A CA 1
ATOM 531 C C . ALA A 1 71 ? 7.353 -3.183 -25.538 1.00 72.25 71 ALA A C 1
ATOM 533 O O . ALA A 1 71 ? 7.275 -2.157 -24.863 1.00 72.25 71 ALA A O 1
ATOM 534 N N . GLN A 1 72 ? 6.505 -4.204 -25.370 1.00 73.75 72 GLN A N 1
ATOM 535 C CA . GLN A 1 72 ? 5.459 -4.215 -24.344 1.00 73.75 72 GLN A CA 1
ATOM 536 C C . GLN A 1 72 ? 6.051 -4.313 -22.932 1.00 73.75 72 GLN A C 1
ATOM 538 O O . GLN A 1 72 ? 5.575 -3.617 -22.035 1.00 73.75 72 GLN A O 1
ATOM 543 N N . ASP A 1 73 ? 7.113 -5.104 -22.740 1.00 74.75 73 ASP A N 1
ATOM 544 C CA . ASP A 1 73 ? 7.810 -5.198 -21.449 1.00 74.75 73 ASP A CA 1
ATOM 545 C C . ASP A 1 73 ? 8.462 -3.859 -21.069 1.00 74.75 73 ASP A C 1
ATOM 547 O O . ASP A 1 73 ? 8.309 -3.382 -19.946 1.00 74.75 73 ASP A O 1
ATOM 551 N N . VAL A 1 74 ? 9.106 -3.183 -22.028 1.00 79.75 74 VAL A N 1
ATOM 552 C CA . VAL A 1 74 ? 9.681 -1.842 -21.825 1.00 79.75 74 VAL A CA 1
ATOM 553 C C . VAL A 1 74 ? 8.598 -0.803 -21.511 1.00 79.75 74 VAL A C 1
ATOM 555 O O . VAL A 1 74 ? 8.741 -0.043 -20.553 1.00 79.75 74 VAL A O 1
ATOM 558 N N . ALA A 1 75 ? 7.491 -0.772 -22.260 1.00 81.25 75 ALA A N 1
ATOM 559 C CA . ALA A 1 75 ? 6.390 0.159 -21.998 1.00 81.25 75 ALA A CA 1
ATOM 560 C C . ALA A 1 75 ? 5.768 -0.055 -20.604 1.00 81.25 75 ALA A C 1
ATOM 562 O O . ALA A 1 75 ? 5.459 0.908 -19.889 1.00 81.25 75 ALA A O 1
ATOM 563 N N . TYR A 1 76 ? 5.633 -1.313 -20.178 1.00 81.44 76 TYR A N 1
ATOM 564 C CA . TYR A 1 76 ? 5.162 -1.637 -18.837 1.00 81.44 76 TYR A CA 1
ATOM 565 C C . TYR A 1 76 ? 6.196 -1.242 -17.765 1.00 81.44 76 TYR A C 1
ATOM 567 O O . TYR A 1 76 ? 5.806 -0.627 -16.775 1.00 81.44 76 TYR A O 1
ATOM 575 N N . ARG A 1 77 ? 7.508 -1.456 -17.980 1.00 81.88 77 ARG A N 1
ATOM 576 C CA . ARG A 1 77 ? 8.597 -0.957 -17.100 1.00 81.88 77 ARG A CA 1
ATOM 577 C C . ARG A 1 77 ? 8.539 0.537 -16.877 1.00 81.88 77 ARG A C 1
ATOM 579 O O . ARG A 1 77 ? 8.620 0.975 -15.733 1.00 81.88 77 ARG A O 1
ATOM 586 N N . LEU A 1 78 ? 8.343 1.313 -17.934 1.00 85.38 78 LEU A N 1
ATOM 587 C CA . LEU A 1 78 ? 8.206 2.763 -17.815 1.00 85.38 78 LEU A CA 1
ATOM 588 C C . LEU A 1 78 ? 6.977 3.145 -16.978 1.00 85.38 78 LEU A C 1
ATOM 590 O O . LEU A 1 78 ? 7.048 4.048 -16.146 1.00 85.38 78 LEU A O 1
ATOM 594 N N . THR A 1 79 ? 5.869 2.420 -17.142 1.00 86.25 79 THR A N 1
ATOM 595 C CA . THR A 1 79 ? 4.639 2.651 -16.371 1.00 86.25 79 THR A CA 1
ATOM 596 C C . THR A 1 79 ? 4.817 2.305 -14.889 1.00 86.25 79 THR A C 1
ATOM 598 O O . THR A 1 79 ? 4.432 3.094 -14.026 1.00 86.25 79 THR A O 1
ATOM 601 N N . VAL A 1 80 ? 5.439 1.163 -14.579 1.00 84.19 80 VAL A N 1
ATOM 602 C CA . VAL A 1 80 ? 5.737 0.750 -13.197 1.00 84.19 80 VAL A CA 1
ATOM 603 C C . VAL A 1 80 ? 6.747 1.692 -12.547 1.00 84.19 80 VAL A C 1
ATOM 605 O O . VAL A 1 80 ? 6.525 2.135 -11.426 1.00 84.19 80 VAL A O 1
ATOM 608 N N . GLY A 1 81 ? 7.818 2.064 -13.253 1.00 84.88 81 GLY A N 1
ATOM 609 C CA . GLY A 1 81 ? 8.826 3.004 -12.754 1.00 84.88 81 GLY A CA 1
ATOM 610 C C . GLY A 1 81 ? 8.229 4.369 -12.416 1.00 84.88 81 GLY A C 1
ATOM 611 O O . GLY A 1 81 ? 8.543 4.952 -11.379 1.00 84.88 81 GLY A O 1
ATOM 612 N N . ARG A 1 82 ? 7.289 4.844 -13.240 1.00 86.62 82 ARG A N 1
ATOM 613 C CA . ARG A 1 82 ? 6.520 6.053 -12.948 1.00 86.62 82 ARG A CA 1
ATOM 614 C C . ARG A 1 82 ? 5.665 5.900 -11.689 1.00 86.62 82 ARG A C 1
ATOM 616 O O . ARG A 1 82 ? 5.746 6.753 -10.811 1.00 86.62 82 ARG A O 1
ATOM 623 N N . ARG A 1 83 ? 4.865 4.831 -11.586 1.00 86.75 83 ARG A N 1
ATOM 624 C CA . ARG A 1 83 ? 4.006 4.574 -10.415 1.00 86.75 83 ARG A CA 1
ATOM 625 C C . ARG A 1 83 ? 4.820 4.484 -9.125 1.00 86.75 83 ARG A C 1
ATOM 627 O O . ARG A 1 83 ? 4.404 5.033 -8.104 1.00 86.75 83 ARG A O 1
ATOM 634 N N . LEU A 1 84 ? 5.986 3.845 -9.185 1.00 86.56 84 LEU A N 1
ATOM 635 C CA . LEU A 1 84 ? 6.924 3.786 -8.072 1.00 86.56 84 LEU A CA 1
ATOM 636 C C . LEU A 1 84 ? 7.376 5.193 -7.676 1.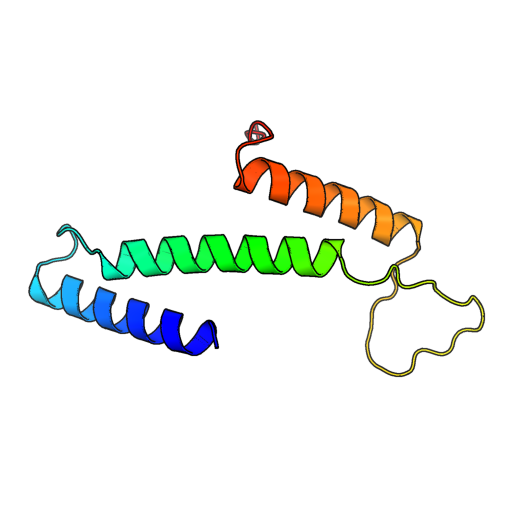00 86.56 84 LEU A C 1
ATOM 638 O O . LEU A 1 84 ? 7.232 5.559 -6.514 1.00 86.56 84 LEU A O 1
ATOM 642 N N . GLY A 1 85 ? 7.851 5.996 -8.633 1.00 85.19 85 GLY A N 1
ATOM 643 C CA . GLY A 1 85 ? 8.298 7.363 -8.367 1.00 85.19 85 GLY A CA 1
ATOM 644 C C . GLY A 1 85 ? 7.200 8.279 -7.811 1.00 85.19 85 GLY A C 1
ATOM 645 O O . GLY A 1 85 ? 7.483 9.088 -6.932 1.00 85.19 85 GLY A O 1
ATOM 646 N N . GLU A 1 86 ? 5.942 8.113 -8.232 1.00 87.25 86 GLU A N 1
ATOM 647 C CA . GLU A 1 86 ? 4.788 8.803 -7.627 1.00 87.25 86 GLU A CA 1
ATOM 648 C C . GLU A 1 86 ? 4.526 8.312 -6.187 1.00 87.25 86 GLU A C 1
ATOM 650 O O . GLU A 1 86 ? 4.251 9.107 -5.290 1.00 87.25 86 GLU A O 1
ATOM 655 N N . SER A 1 87 ? 4.665 7.008 -5.927 1.00 83.19 87 SER A N 1
ATOM 656 C CA . SER A 1 87 ? 4.408 6.400 -4.609 1.00 83.19 87 SER A CA 1
ATOM 657 C C . SER A 1 87 ? 5.440 6.778 -3.540 1.00 83.19 87 SER A C 1
ATOM 659 O O . SER A 1 87 ? 5.101 6.816 -2.350 1.00 83.19 87 SER A O 1
ATOM 661 N N . VAL A 1 88 ? 6.684 7.058 -3.951 1.00 82.38 88 VAL A N 1
ATOM 662 C CA . VAL A 1 88 ? 7.779 7.511 -3.071 1.00 82.38 88 VAL A CA 1
ATOM 663 C C . VAL A 1 88 ? 7.973 9.034 -3.064 1.00 82.38 88 VAL A C 1
ATOM 665 O O . VAL A 1 88 ? 8.864 9.523 -2.379 1.00 82.38 88 VAL A O 1
ATOM 668 N N . GLY A 1 89 ? 7.145 9.789 -3.795 1.00 81.56 89 GLY A N 1
ATOM 669 C CA . GLY A 1 89 ? 7.160 11.257 -3.786 1.00 81.56 89 GLY A CA 1
ATOM 670 C C . GLY A 1 89 ? 8.253 11.914 -4.637 1.00 81.56 89 GLY A C 1
ATOM 671 O O . GLY A 1 89 ? 8.547 13.087 -4.441 1.00 81.56 89 GLY A O 1
ATOM 672 N N . ILE A 1 90 ? 8.857 11.183 -5.579 1.00 82.56 90 ILE A N 1
ATOM 673 C CA . ILE A 1 90 ? 9.842 11.725 -6.533 1.00 82.56 90 ILE A CA 1
ATOM 674 C C . ILE A 1 90 ? 9.142 12.393 -7.726 1.00 82.56 90 ILE A C 1
ATOM 676 O O . ILE A 1 90 ? 9.651 13.367 -8.277 1.00 82.56 90 ILE A O 1
ATOM 680 N N . PHE A 1 91 ? 7.976 11.882 -8.133 1.00 83.44 91 PHE A N 1
ATOM 681 C CA . PHE A 1 91 ? 7.174 12.456 -9.214 1.00 83.44 91 PHE A CA 1
ATOM 682 C C . PHE A 1 91 ? 5.855 13.016 -8.692 1.00 83.44 91 PHE A C 1
ATOM 684 O O . PHE A 1 91 ? 5.209 12.410 -7.836 1.00 83.44 91 PHE A O 1
ATOM 691 N N . GLU A 1 92 ? 5.419 14.135 -9.271 1.00 78.94 92 GLU A N 1
ATOM 692 C CA . GLU A 1 92 ? 4.063 14.633 -9.066 1.00 78.94 92 GLU A CA 1
ATOM 693 C C . GLU A 1 92 ? 3.049 13.617 -9.594 1.00 78.94 92 GLU A C 1
ATOM 695 O O . GLU A 1 92 ? 3.124 13.151 -10.741 1.00 78.94 92 GLU A O 1
ATOM 700 N N . LYS A 1 93 ? 2.079 13.277 -8.744 1.00 74.69 93 LYS A N 1
ATOM 701 C CA . LYS A 1 93 ? 0.973 12.403 -9.116 1.00 74.69 93 LYS A CA 1
ATOM 702 C C . LYS A 1 93 ? 0.163 13.102 -10.203 1.00 74.69 93 LYS 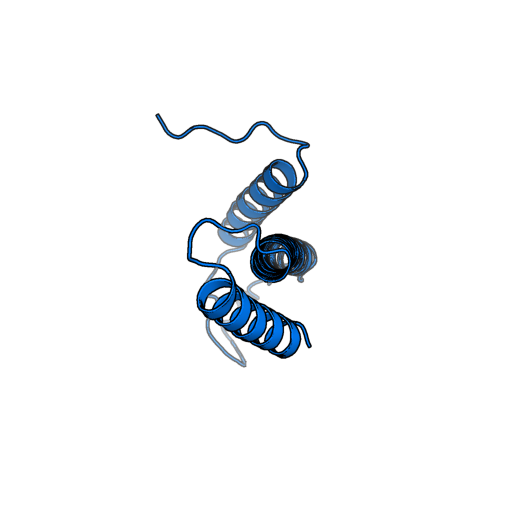A C 1
ATOM 704 O O . LYS A 1 93 ? -0.368 14.185 -9.976 1.00 74.69 93 LYS A O 1
ATOM 709 N N . ARG A 1 94 ? 0.044 12.492 -11.386 1.00 70.88 94 ARG A N 1
ATOM 710 C CA . ARG A 1 94 ? -0.830 13.052 -12.426 1.00 70.88 94 ARG A CA 1
ATOM 711 C C . ARG A 1 94 ? -2.277 12.987 -11.954 1.00 70.88 94 ARG A C 1
ATOM 713 O O . ARG A 1 94 ? -2.854 11.903 -11.871 1.00 70.88 94 ARG A O 1
ATOM 720 N N . GLU A 1 95 ? -2.873 14.143 -11.691 1.00 59.62 95 GLU A N 1
ATOM 721 C CA . GLU A 1 95 ? -4.322 14.248 -11.567 1.00 59.62 95 GLU A CA 1
ATOM 722 C C . GLU A 1 95 ? -4.947 13.917 -12.926 1.00 59.62 95 GLU A C 1
ATOM 724 O O . GLU A 1 95 ? -4.601 14.505 -13.956 1.00 59.62 95 GLU A O 1
ATOM 729 N N . LYS A 1 96 ? -5.831 12.915 -12.954 1.00 52.81 96 LYS A N 1
ATOM 730 C CA . LYS A 1 96 ? -6.661 12.662 -14.132 1.00 52.81 96 LYS A CA 1
ATOM 731 C C . LYS A 1 96 ? -7.695 13.789 -14.200 1.00 52.81 96 LYS A C 1
ATOM 733 O O . LYS A 1 96 ? -8.574 13.832 -13.345 1.00 52.81 96 LYS A O 1
ATOM 738 N N . LYS A 1 97 ? -7.537 14.694 -15.170 1.00 42.69 97 LYS A N 1
ATOM 739 C CA . LYS A 1 97 ? -8.601 15.602 -15.621 1.00 42.69 97 LYS A CA 1
ATOM 740 C C . LYS A 1 97 ? -9.707 14.830 -16.327 1.00 42.69 97 LYS A C 1
ATOM 742 O O . LYS A 1 97 ? -9.373 13.810 -16.975 1.00 42.69 97 LYS A O 1
#

pLDDT: mean 77.61, std 17.77, range [36.22, 95.75]

Foldseek 3Di:
DLVVLLVVLVVQQVVCCVVVNVPDDRVSVVVSVVSVLVVLLVVLVCLLPDDQDAPPVPDDDDDDDDPAHSVRSVVVSVVSVVVNCCSVVNDDDDDDD

Radius of gyration: 19.3 Å; chains: 1; bounding box: 32×40×52 Å